Protein AF-A0A7S2BBS3-F1 (afdb_monomer_lite)

InterPro domains:
  IPR013525 ABC-2 type transporter, transmembrane domain [PF12698] (3-139)

Organism: NCBI:txid41880

Secondary structure (DSSP, 8-state):
-HHHHHHHHHHHHHHHHHHHHHHHTT-S-HHHHHHHHHHHHHHHHHHHHHHHHHHHHHHHH--STHHHHHHHHHHHHTTSHHHHHHHHHHHHHHHHTTGGGGTSTT-S-----TT-IIIIIHHHHHHHHHHHHHHHHHHHHHS--GGGS--

Foldseek 3Di:
DVVLLVLLVVLLCLLVVLVLVVQCVVDPDNVVSVVVSVVVVVVVLVVLLVVLVVLQVVLLVDPDPCVVVSVVVLVVSLLPSSNLSSNLVVLLVCLVVQNLLSNDPPSDSDRDDSCDCSRRVVSSVSSNVSSVVSVVVSCCVVCVDPVPDDD

Structure (mmCIF, N/CA/C/O backbone):
data_AF-A0A7S2BBS3-F1
#
_entry.id   AF-A0A7S2B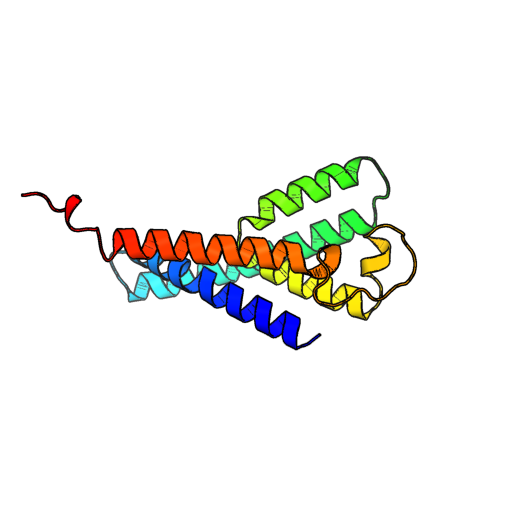BS3-F1
#
loop_
_atom_site.group_PDB
_atom_site.id
_atom_site.type_symbol
_atom_site.label_atom_id
_atom_site.label_alt_id
_atom_site.label_comp_id
_atom_site.label_asym_id
_atom_site.label_entity_id
_atom_site.label_seq_id
_atom_site.pdbx_PDB_ins_code
_atom_site.Cartn_x
_atom_site.Cartn_y
_atom_site.Cartn_z
_atom_site.occupancy
_atom_site.B_iso_or_equiv
_atom_site.auth_seq_id
_atom_site.auth_comp_id
_atom_site.auth_asym_id
_atom_site.auth_atom_id
_atom_site.pdbx_PDB_model_num
ATOM 1 N N . GLY A 1 1 ? 1.363 13.859 -13.853 1.00 71.81 1 GLY A N 1
ATOM 2 C CA . GLY A 1 1 ? 2.215 13.602 -12.674 1.00 71.81 1 GLY A CA 1
ATOM 3 C C . GLY A 1 1 ? 1.463 13.853 -11.381 1.00 71.81 1 GLY A C 1
ATOM 4 O O . GLY A 1 1 ? 1.101 12.895 -10.721 1.00 71.81 1 GLY A O 1
ATOM 5 N N . ALA A 1 2 ? 1.186 15.118 -11.045 1.00 80.81 2 ALA A N 1
ATOM 6 C CA . ALA A 1 2 ? 0.516 15.494 -9.791 1.00 80.81 2 ALA A CA 1
ATOM 7 C C . ALA A 1 2 ? -0.876 14.857 -9.600 1.00 80.81 2 ALA A C 1
ATOM 9 O O . ALA A 1 2 ? -1.178 14.385 -8.514 1.00 80.81 2 ALA A O 1
ATOM 10 N N . LEU A 1 3 ? -1.678 14.755 -10.668 1.00 87.00 3 LEU A N 1
ATOM 11 C CA . LEU A 1 3 ? -2.989 14.092 -10.617 1.00 87.00 3 LEU A CA 1
ATOM 12 C C . LEU A 1 3 ? -2.896 12.613 -10.207 1.00 87.00 3 LEU A C 1
ATOM 14 O O . LEU A 1 3 ? -3.708 12.151 -9.421 1.00 87.00 3 LEU A O 1
ATOM 18 N N . ALA A 1 4 ? -1.881 11.885 -10.687 1.00 86.06 4 ALA A N 1
ATOM 19 C CA . ALA A 1 4 ? -1.681 10.484 -10.313 1.00 86.06 4 ALA A CA 1
ATOM 20 C C . ALA A 1 4 ? -1.333 10.349 -8.823 1.00 86.06 4 ALA A C 1
ATOM 22 O O . ALA A 1 4 ? -1.883 9.490 -8.145 1.00 86.06 4 ALA A O 1
ATOM 23 N N . VAL A 1 5 ? -0.487 11.246 -8.299 1.00 88.19 5 VAL A N 1
ATOM 24 C CA . VAL A 1 5 ? -0.177 11.311 -6.859 1.00 88.19 5 VAL A CA 1
ATOM 25 C C . VAL A 1 5 ? -1.439 11.579 -6.049 1.00 88.19 5 VAL A C 1
ATOM 27 O O . VAL A 1 5 ? -1.713 10.853 -5.101 1.00 88.19 5 VAL A O 1
ATOM 30 N N . ALA A 1 6 ? -2.220 12.590 -6.435 1.00 91.12 6 ALA A N 1
ATOM 31 C CA . ALA A 1 6 ? -3.456 12.933 -5.741 1.00 91.12 6 ALA A CA 1
ATOM 32 C C . ALA A 1 6 ? -4.429 11.745 -5.713 1.00 91.12 6 ALA A C 1
ATOM 34 O O . ALA A 1 6 ? -4.949 11.414 -4.654 1.00 91.12 6 ALA A O 1
ATOM 35 N N . LEU A 1 7 ? -4.610 11.055 -6.844 1.00 91.00 7 LEU A N 1
ATOM 36 C CA . LEU A 1 7 ? -5.456 9.864 -6.926 1.00 91.00 7 LEU A CA 1
ATOM 37 C C . LEU A 1 7 ? -4.971 8.740 -6.002 1.00 91.00 7 LEU A C 1
ATOM 39 O O . LEU A 1 7 ? -5.776 8.201 -5.251 1.00 91.00 7 LEU A O 1
ATOM 43 N N . ILE A 1 8 ? -3.672 8.419 -5.998 1.00 92.12 8 ILE A N 1
ATOM 44 C CA . ILE A 1 8 ? -3.106 7.381 -5.112 1.00 92.12 8 ILE A CA 1
ATOM 45 C C . ILE A 1 8 ? -3.353 7.727 -3.642 1.00 92.12 8 ILE A C 1
ATOM 47 O O . ILE A 1 8 ? -3.763 6.863 -2.872 1.00 92.12 8 ILE A O 1
ATOM 51 N N . LEU A 1 9 ? -3.132 8.986 -3.254 1.00 91.81 9 LEU A N 1
ATOM 52 C CA . LEU A 1 9 ? -3.338 9.437 -1.877 1.00 91.81 9 LEU A CA 1
ATOM 53 C C . LEU A 1 9 ? -4.816 9.393 -1.472 1.00 91.81 9 LEU A C 1
ATOM 55 O O . LEU A 1 9 ? -5.122 9.007 -0.346 1.00 91.81 9 LEU A O 1
ATOM 59 N N . ILE A 1 10 ? -5.729 9.739 -2.383 1.00 92.88 10 ILE A N 1
ATOM 60 C CA . ILE A 1 10 ? -7.174 9.639 -2.147 1.00 92.88 10 ILE A CA 1
ATOM 61 C C . ILE A 1 10 ? -7.581 8.174 -1.966 1.00 92.88 10 ILE A C 1
ATOM 63 O O . ILE A 1 10 ? -8.225 7.846 -0.972 1.00 92.88 10 ILE A O 1
ATOM 67 N N . LEU A 1 11 ? -7.172 7.284 -2.876 1.00 91.88 11 LEU A N 1
ATOM 68 C CA . LEU A 1 11 ? -7.472 5.852 -2.774 1.00 91.88 11 LEU A CA 1
ATOM 69 C C . LEU A 1 11 ? -6.901 5.250 -1.484 1.00 91.88 11 LEU A C 1
ATOM 71 O O . LEU A 1 11 ? -7.571 4.475 -0.805 1.00 91.88 11 LEU A O 1
ATOM 75 N N . PHE A 1 12 ? -5.691 5.651 -1.103 1.00 93.00 12 PHE A N 1
ATOM 76 C CA . PHE A 1 12 ? -5.091 5.236 0.156 1.00 93.00 12 PHE A CA 1
ATOM 77 C C . PHE A 1 12 ? -5.854 5.728 1.377 1.00 93.00 12 PHE A C 1
ATOM 79 O O . PHE A 1 12 ? -6.055 4.955 2.311 1.00 93.00 12 PHE A O 1
ATOM 86 N N . ALA A 1 13 ? -6.292 6.987 1.398 1.00 92.75 13 ALA A N 1
ATOM 87 C CA . ALA A 1 13 ? -7.121 7.493 2.486 1.00 92.75 13 ALA A CA 1
ATOM 88 C C . ALA A 1 13 ? -8.419 6.676 2.588 1.00 92.75 13 ALA A C 1
ATOM 90 O O . ALA A 1 13 ? -8.785 6.230 3.672 1.00 92.75 13 ALA A O 1
ATOM 91 N N . MET A 1 14 ? -9.058 6.382 1.452 1.00 92.31 14 MET A N 1
ATOM 92 C CA . MET A 1 14 ? -10.267 5.556 1.409 1.00 92.31 14 MET A CA 1
ATOM 93 C C . MET A 1 14 ? -10.046 4.117 1.896 1.00 92.31 14 MET A C 1
ATOM 95 O O . MET A 1 14 ? -10.952 3.556 2.499 1.00 92.31 14 MET A O 1
ATOM 99 N N . ALA A 1 15 ? -8.868 3.523 1.685 1.00 92.38 15 ALA A N 1
ATOM 100 C CA . ALA A 1 15 ? -8.544 2.189 2.199 1.00 92.38 15 ALA A CA 1
ATOM 101 C C . ALA A 1 15 ? -8.089 2.190 3.669 1.00 92.38 15 ALA A C 1
ATOM 103 O O . ALA A 1 15 ? -8.463 1.314 4.449 1.00 92.38 15 ALA A O 1
ATOM 104 N N . SER A 1 16 ? -7.288 3.174 4.073 1.00 90.06 16 SER A N 1
ATOM 105 C CA . SER A 1 16 ? -6.669 3.229 5.404 1.00 90.06 16 SER A CA 1
ATOM 106 C C . SER A 1 16 ? -7.629 3.675 6.506 1.00 90.06 16 SER A C 1
ATOM 108 O O . SER A 1 16 ? -7.502 3.207 7.639 1.00 90.06 16 SER A O 1
ATOM 110 N N . LEU A 1 17 ? -8.607 4.533 6.203 1.00 91.38 17 LEU A N 1
ATOM 111 C CA . LEU A 1 17 ? -9.622 4.974 7.164 1.00 91.38 17 LEU A CA 1
ATOM 112 C C . LEU A 1 17 ? -10.466 3.809 7.720 1.00 91.38 17 LEU A C 1
ATOM 114 O O . LEU A 1 17 ? -10.471 3.635 8.943 1.00 91.38 17 LEU A O 1
ATOM 118 N N . PRO A 1 18 ? -11.128 2.972 6.891 1.00 89.94 18 PRO A N 1
ATOM 119 C CA . PRO A 1 18 ? -11.905 1.848 7.404 1.00 89.94 18 PRO A CA 1
ATOM 120 C C . PRO A 1 18 ? -11.025 0.817 8.119 1.00 89.94 18 PRO A C 1
ATOM 122 O O . PRO A 1 18 ? -11.407 0.319 9.174 1.00 89.94 18 PRO A O 1
ATOM 125 N N . LEU A 1 19 ? -9.811 0.560 7.622 1.00 89.19 19 LEU A N 1
ATOM 126 C CA . LEU A 1 19 ? -8.833 -0.316 8.276 1.00 89.19 19 LEU A CA 1
ATOM 127 C C . LEU A 1 19 ? -8.458 0.185 9.687 1.00 89.19 19 LEU A C 1
ATOM 129 O O . LEU A 1 19 ? -8.418 -0.589 10.644 1.00 89.19 19 LEU A O 1
ATOM 133 N N . THR A 1 20 ? -8.208 1.488 9.833 1.00 90.62 20 THR A N 1
ATOM 134 C CA . THR A 1 20 ? -7.881 2.115 11.124 1.00 90.62 20 THR A CA 1
ATOM 135 C C . THR A 1 20 ? -9.032 1.980 12.106 1.00 90.62 20 THR A C 1
ATOM 137 O O . THR A 1 20 ? -8.801 1.590 13.250 1.00 90.62 20 THR A O 1
ATOM 140 N N . TYR A 1 21 ? -10.260 2.238 11.659 1.00 88.50 21 TYR A N 1
ATOM 141 C CA . TYR A 1 21 ? -11.445 2.109 12.500 1.00 88.50 21 TYR A CA 1
ATOM 142 C C . TYR A 1 21 ? -11.668 0.660 12.964 1.00 88.50 21 TYR A C 1
ATOM 144 O O . TYR A 1 21 ? -11.883 0.407 14.150 1.00 88.50 21 TYR A O 1
ATOM 152 N N . LEU A 1 22 ? -11.522 -0.312 12.056 1.00 86.81 22 LEU A N 1
ATOM 153 C CA . LEU A 1 22 ? -11.613 -1.738 12.387 1.00 86.81 22 LEU A CA 1
ATOM 154 C C . LEU A 1 22 ? -10.585 -2.149 13.452 1.00 86.81 22 LEU A C 1
ATOM 156 O O . LEU A 1 22 ? -10.920 -2.874 14.388 1.00 86.81 22 LEU A O 1
ATOM 160 N N . LEU A 1 23 ? -9.348 -1.656 13.350 1.00 85.88 23 LEU A N 1
ATOM 161 C CA . LEU A 1 23 ? -8.292 -1.963 14.318 1.00 85.88 23 LEU A CA 1
ATOM 162 C C . LEU A 1 23 ? -8.462 -1.232 15.659 1.00 85.88 23 LEU A C 1
ATOM 164 O O . LEU A 1 23 ? -8.088 -1.781 16.697 1.00 85.88 23 LEU A O 1
ATOM 168 N N . GLN A 1 24 ? -9.051 -0.032 15.674 1.00 87.06 24 GLN A N 1
ATOM 169 C CA . GLN A 1 24 ? -9.371 0.694 16.913 1.00 87.06 24 GLN A CA 1
ATOM 170 C C . GLN A 1 24 ? -10.343 -0.089 17.799 1.00 87.06 24 GLN A C 1
ATOM 172 O O . GLN A 1 24 ? -10.153 -0.124 19.016 1.00 87.06 24 GLN A O 1
ATOM 177 N N . ARG A 1 25 ? -11.308 -0.793 17.197 1.00 81.81 25 ARG A N 1
ATOM 178 C CA . ARG A 1 25 ? -12.332 -1.580 17.903 1.00 81.81 25 ARG A CA 1
ATOM 179 C C . ARG A 1 25 ? -11.779 -2.741 18.740 1.00 81.81 25 ARG A C 1
ATOM 181 O O . ARG A 1 25 ? -12.438 -3.185 19.674 1.00 81.81 25 ARG A O 1
ATOM 188 N N . ILE A 1 26 ? -10.569 -3.224 18.449 1.00 81.19 26 ILE A N 1
ATOM 189 C CA . ILE A 1 26 ? -9.916 -4.301 19.221 1.00 81.19 26 ILE A CA 1
ATOM 190 C C . ILE A 1 26 ? -9.552 -3.826 20.642 1.00 81.19 26 ILE A C 1
ATOM 192 O O . ILE A 1 26 ? -9.360 -4.630 21.556 1.00 81.19 26 ILE A O 1
ATOM 196 N N . PHE A 1 27 ? -9.457 -2.515 20.858 1.00 82.19 27 PHE A N 1
ATOM 197 C CA . PHE A 1 27 ? -9.024 -1.938 22.120 1.00 82.19 27 PHE A CA 1
ATOM 198 C C . PHE A 1 27 ? -10.197 -1.381 22.930 1.00 82.19 27 PHE A C 1
ATOM 200 O O . PHE A 1 27 ? -11.021 -0.628 22.432 1.00 82.19 27 PHE A O 1
ATOM 207 N N . THR A 1 28 ? -10.205 -1.665 24.233 1.00 78.88 28 THR A N 1
ATOM 208 C CA . THR A 1 28 ? -11.244 -1.197 25.170 1.00 78.88 28 THR A CA 1
ATOM 209 C C . THR A 1 28 ? -11.146 0.284 25.538 1.00 78.88 28 THR A C 1
ATOM 211 O O . THR A 1 28 ? -12.118 0.868 25.997 1.00 78.88 28 THR A O 1
ATOM 214 N N . ASN A 1 29 ? -9.964 0.892 25.396 1.00 85.25 29 ASN A N 1
ATOM 215 C CA . ASN A 1 29 ? -9.717 2.298 25.721 1.00 85.25 29 ASN A CA 1
ATOM 216 C C . ASN A 1 29 ? -9.313 3.061 24.460 1.00 85.25 29 ASN A C 1
ATOM 218 O O . ASN A 1 29 ? -8.196 2.872 23.972 1.00 85.25 29 ASN A O 1
ATOM 222 N N . GLU A 1 30 ? -10.170 3.969 24.001 1.00 81.75 30 GLU A N 1
ATOM 223 C CA . GLU A 1 30 ? -10.024 4.682 22.725 1.00 81.75 30 GLU A CA 1
ATOM 224 C C . GLU A 1 30 ? -8.731 5.504 22.631 1.00 81.75 30 GLU A C 1
ATOM 226 O O . GLU A 1 30 ? -7.976 5.370 21.671 1.00 81.75 30 GLU A O 1
ATOM 231 N N . ILE A 1 31 ? -8.394 6.287 23.663 1.00 84.06 31 ILE A N 1
ATOM 232 C CA . ILE A 1 31 ? -7.192 7.143 23.644 1.00 84.06 31 ILE A CA 1
ATOM 233 C C . ILE A 1 31 ? -5.915 6.292 23.566 1.00 84.06 31 ILE A C 1
ATOM 235 O O . ILE A 1 31 ? -5.012 6.563 22.774 1.00 84.06 31 ILE A O 1
ATOM 239 N N . LYS A 1 32 ? -5.851 5.200 24.341 1.00 85.75 32 LYS A N 1
ATOM 240 C CA . LYS A 1 32 ? -4.715 4.262 24.311 1.00 85.75 32 LYS A CA 1
ATOM 241 C C . LYS A 1 32 ? -4.666 3.466 23.005 1.00 85.75 32 LYS A C 1
ATOM 243 O O . LYS A 1 32 ? -3.587 3.031 22.606 1.00 85.75 32 LYS A O 1
ATOM 248 N N . ALA A 1 33 ? -5.811 3.212 22.374 1.00 85.94 33 ALA A N 1
ATOM 249 C CA . ALA A 1 33 ? -5.903 2.569 21.068 1.00 85.94 33 ALA A CA 1
ATOM 250 C C . ALA A 1 33 ? -5.304 3.468 19.990 1.00 85.94 33 ALA A C 1
ATOM 252 O O . ALA A 1 33 ? -4.409 3.037 19.268 1.00 85.94 33 ALA A O 1
ATOM 253 N N . LEU A 1 34 ? -5.734 4.731 19.950 1.00 87.44 34 LEU A N 1
ATOM 254 C CA . LEU A 1 34 ? -5.295 5.714 18.970 1.00 87.44 34 LEU A CA 1
ATOM 255 C C . LEU A 1 34 ? -3.780 5.923 19.021 1.00 87.44 34 LEU A C 1
ATOM 257 O O . LEU A 1 34 ? -3.114 5.765 18.004 1.00 87.44 34 LEU A O 1
ATOM 261 N N . THR A 1 35 ? -3.208 6.199 20.199 1.00 88.94 35 THR A N 1
ATOM 262 C CA . THR A 1 35 ? -1.755 6.414 20.322 1.00 88.94 35 THR A CA 1
ATOM 263 C C . THR A 1 35 ? -0.951 5.187 19.886 1.00 88.94 35 THR A C 1
ATOM 265 O O . THR A 1 35 ? 0.049 5.325 19.182 1.00 88.94 35 THR A O 1
ATOM 268 N N . ARG A 1 36 ? -1.387 3.977 20.265 1.00 88.50 36 ARG A N 1
ATOM 269 C CA . ARG A 1 36 ? -0.696 2.736 19.883 1.00 88.50 36 ARG A CA 1
ATOM 270 C C . ARG A 1 36 ? -0.819 2.444 18.394 1.00 88.50 36 ARG A C 1
ATOM 272 O O . ARG A 1 36 ? 0.178 2.096 17.773 1.00 88.50 36 ARG A O 1
ATOM 279 N N . LEU A 1 37 ? -2.007 2.602 17.819 1.00 90.12 37 LEU A N 1
ATOM 280 C CA . LEU A 1 37 ? -2.240 2.345 16.400 1.00 90.12 37 LEU A CA 1
ATOM 281 C C . LEU A 1 37 ? -1.487 3.329 15.521 1.00 90.12 37 LEU A C 1
ATOM 283 O O . LEU A 1 37 ? -0.839 2.899 14.576 1.00 90.12 37 LEU A O 1
ATOM 287 N N . THR A 1 38 ? -1.483 4.616 15.864 1.00 89.38 38 THR A N 1
ATOM 288 C CA . THR A 1 38 ? -0.692 5.611 15.134 1.00 89.38 38 THR A CA 1
ATOM 289 C C . THR A 1 38 ? 0.798 5.270 15.168 1.00 89.38 38 THR A C 1
ATOM 291 O O . THR A 1 38 ? 1.457 5.353 14.136 1.00 89.38 38 THR A O 1
ATOM 294 N N . LEU A 1 39 ? 1.332 4.822 16.312 1.00 92.19 39 LEU A N 1
ATOM 295 C CA . LEU A 1 39 ? 2.732 4.395 16.410 1.00 92.19 39 LEU A CA 1
ATOM 296 C C . LEU A 1 39 ? 3.020 3.163 15.540 1.00 92.19 39 LEU A C 1
ATOM 298 O O . LEU A 1 39 ? 4.008 3.142 14.808 1.00 92.19 39 LEU A O 1
ATOM 302 N N . VAL A 1 40 ? 2.155 2.148 15.602 1.00 90.69 40 VAL A N 1
ATOM 303 C CA . VAL A 1 40 ? 2.299 0.923 14.803 1.00 90.69 40 VAL A CA 1
ATOM 304 C C . VAL A 1 40 ? 2.213 1.238 13.313 1.00 90.69 40 VAL A C 1
ATOM 306 O O . VAL A 1 40 ? 3.084 0.808 12.564 1.00 90.69 40 VAL A O 1
ATOM 309 N N . TYR A 1 41 ? 1.225 2.023 12.880 1.00 90.44 41 TYR A N 1
ATOM 310 C CA . TYR A 1 41 ? 1.076 2.418 11.480 1.00 90.44 41 TYR A CA 1
ATOM 311 C C . TYR A 1 41 ? 2.240 3.257 10.982 1.00 90.44 41 TYR A C 1
ATOM 313 O O . TYR A 1 41 ? 2.705 3.039 9.866 1.00 90.44 41 TYR A O 1
ATOM 321 N N . PHE A 1 42 ? 2.748 4.170 11.809 1.00 90.38 42 PHE A N 1
ATOM 322 C CA . PHE A 1 42 ? 3.937 4.938 11.479 1.00 90.38 42 PHE A CA 1
ATOM 323 C C . PHE A 1 42 ? 5.117 3.999 11.212 1.00 90.38 42 PHE A C 1
ATOM 325 O O . PHE A 1 42 ? 5.643 3.989 10.103 1.00 90.38 42 PHE A O 1
ATOM 332 N N . LEU A 1 43 ? 5.477 3.134 12.167 1.00 93.75 43 LEU A N 1
ATOM 333 C CA . LEU A 1 43 ? 6.588 2.186 12.003 1.00 93.75 43 LEU A CA 1
ATOM 334 C C . LEU A 1 43 ? 6.386 1.255 10.804 1.00 93.75 43 LEU A C 1
ATOM 336 O O . LEU A 1 43 ? 7.304 1.041 10.012 1.00 93.75 43 LEU A O 1
ATOM 340 N N . PHE A 1 44 ? 5.173 0.738 10.643 1.00 90.94 44 PHE A N 1
ATOM 341 C CA . PHE A 1 44 ? 4.814 -0.132 9.536 1.00 90.94 44 PHE A CA 1
ATOM 342 C C . PHE A 1 44 ? 4.949 0.577 8.182 1.00 90.94 44 PHE A C 1
ATOM 344 O O . PHE A 1 44 ? 5.462 -0.012 7.231 1.00 90.94 44 PHE A O 1
ATOM 351 N N . SER A 1 45 ? 4.586 1.859 8.100 1.00 89.69 45 SER A N 1
ATOM 352 C CA . SER A 1 45 ? 4.789 2.684 6.907 1.00 89.69 45 SER A CA 1
ATOM 353 C C . SER A 1 45 ? 6.272 2.855 6.567 1.00 89.69 45 SER A C 1
ATOM 355 O O . SER A 1 45 ? 6.624 2.807 5.391 1.00 89.69 45 SER A O 1
ATOM 357 N N . PHE A 1 46 ? 7.159 3.021 7.555 1.00 91.81 46 PHE A N 1
ATOM 358 C CA . PHE A 1 46 ? 8.605 3.089 7.294 1.00 91.81 46 PHE A CA 1
ATOM 359 C C . PHE A 1 46 ? 9.155 1.758 6.790 1.00 91.81 46 PHE A C 1
ATOM 361 O O . PHE A 1 46 ? 9.872 1.728 5.791 1.00 91.81 46 PHE A O 1
ATOM 368 N N . ILE A 1 47 ? 8.804 0.655 7.454 1.00 92.12 47 ILE A N 1
ATOM 369 C CA . ILE A 1 47 ? 9.284 -0.681 7.083 1.00 92.12 47 ILE A CA 1
ATOM 370 C C . ILE A 1 47 ? 8.832 -1.034 5.663 1.00 92.12 47 ILE A C 1
ATOM 372 O O . ILE A 1 47 ? 9.639 -1.481 4.850 1.00 92.12 47 ILE A O 1
ATOM 376 N N . THR A 1 48 ? 7.560 -0.793 5.342 1.00 89.44 48 THR A N 1
ATOM 377 C CA . THR A 1 48 ? 7.010 -1.064 4.005 1.00 89.44 48 THR A CA 1
ATOM 378 C C . THR A 1 48 ? 7.613 -0.163 2.931 1.00 89.44 48 THR A C 1
ATOM 380 O O . THR A 1 48 ? 7.917 -0.655 1.845 1.00 89.44 48 THR A O 1
ATOM 383 N N . ALA A 1 49 ? 7.873 1.115 3.227 1.00 90.31 49 ALA A N 1
ATOM 384 C CA . ALA A 1 49 ? 8.561 2.009 2.297 1.00 90.31 49 ALA A CA 1
ATOM 385 C C . ALA A 1 49 ? 9.994 1.545 1.999 1.00 90.31 49 ALA A C 1
ATOM 387 O O . ALA A 1 49 ? 10.392 1.482 0.836 1.00 90.31 49 ALA A O 1
ATOM 388 N N . ILE A 1 50 ? 10.754 1.157 3.028 1.00 91.38 50 ILE A N 1
ATOM 389 C CA . ILE A 1 50 ? 12.110 0.616 2.857 1.00 91.38 50 ILE A CA 1
ATOM 390 C C . ILE A 1 50 ? 12.065 -0.686 2.046 1.00 91.38 50 ILE A C 1
ATOM 392 O O . ILE A 1 50 ? 12.847 -0.850 1.110 1.00 91.38 50 ILE A O 1
ATOM 396 N N . ALA A 1 51 ? 11.125 -1.585 2.347 1.00 89.25 51 ALA A N 1
ATOM 397 C CA . ALA A 1 51 ? 10.951 -2.830 1.605 1.00 89.25 51 ALA A CA 1
ATOM 398 C C . ALA A 1 51 ? 10.655 -2.584 0.115 1.00 89.25 51 ALA A C 1
ATOM 400 O O . ALA A 1 51 ? 11.256 -3.238 -0.738 1.00 89.25 51 ALA A O 1
ATOM 401 N N . ALA A 1 52 ? 9.788 -1.619 -0.214 1.00 87.44 52 ALA A N 1
ATOM 402 C CA . ALA A 1 52 ? 9.475 -1.258 -1.599 1.00 87.44 52 ALA A CA 1
ATOM 403 C C . ALA A 1 52 ? 10.722 -0.790 -2.366 1.00 87.44 52 ALA A C 1
ATOM 405 O O . ALA A 1 52 ? 10.973 -1.255 -3.480 1.00 87.44 52 ALA A O 1
ATOM 406 N N . ILE A 1 53 ? 11.539 0.066 -1.744 1.00 86.75 53 ILE A N 1
ATOM 407 C CA . ILE A 1 53 ? 12.787 0.564 -2.337 1.00 86.75 53 ILE A CA 1
ATOM 408 C C . ILE A 1 53 ? 13.775 -0.586 -2.559 1.00 86.75 53 ILE A C 1
ATOM 410 O O . ILE A 1 53 ? 14.336 -0.709 -3.646 1.00 86.75 53 ILE A O 1
ATOM 414 N N . ILE A 1 54 ? 13.968 -1.454 -1.561 1.00 87.50 54 ILE A N 1
ATOM 415 C CA . ILE A 1 54 ? 14.898 -2.590 -1.653 1.00 87.50 54 ILE A CA 1
ATOM 416 C C . ILE A 1 54 ? 14.499 -3.532 -2.792 1.00 87.50 54 ILE A C 1
ATOM 418 O O . ILE A 1 54 ? 15.344 -3.868 -3.622 1.00 87.50 54 ILE A O 1
ATOM 422 N N . VAL A 1 55 ? 13.224 -3.930 -2.865 1.00 84.94 55 VAL A N 1
ATOM 423 C CA . VAL A 1 55 ? 12.721 -4.825 -3.924 1.00 84.94 55 VAL A CA 1
ATOM 424 C C . VAL A 1 55 ? 12.975 -4.224 -5.305 1.00 84.94 55 VAL A C 1
ATOM 426 O O . VAL A 1 55 ? 13.403 -4.926 -6.217 1.00 84.94 55 VAL A O 1
ATOM 429 N N . GLN A 1 56 ? 12.780 -2.917 -5.457 1.00 80.38 56 GLN A N 1
ATOM 430 C CA . GLN A 1 56 ? 12.963 -2.235 -6.732 1.00 80.38 56 GLN A CA 1
ATOM 431 C C . GLN A 1 56 ? 14.424 -2.071 -7.140 1.00 80.38 56 GLN A C 1
ATOM 433 O O . GLN A 1 56 ? 14.754 -2.260 -8.310 1.00 80.38 56 GLN A O 1
ATOM 438 N N . VAL A 1 57 ? 15.306 -1.748 -6.194 1.00 82.38 57 VAL A N 1
ATOM 439 C CA . VAL A 1 57 ? 16.751 -1.687 -6.447 1.00 82.38 57 VAL A CA 1
ATOM 440 C C . VAL A 1 57 ? 17.271 -3.066 -6.843 1.00 82.38 57 VAL A C 1
ATOM 442 O O . VAL A 1 57 ? 17.997 -3.183 -7.825 1.00 82.38 57 VAL A O 1
ATOM 445 N N . LEU A 1 58 ? 16.854 -4.120 -6.140 1.00 81.75 58 LEU A N 1
ATOM 446 C CA . LEU A 1 58 ? 17.224 -5.494 -6.479 1.00 81.75 58 LEU A CA 1
ATOM 447 C C . LEU A 1 58 ? 16.711 -5.899 -7.868 1.00 81.75 58 LEU A C 1
ATOM 449 O O . LEU A 1 58 ? 17.470 -6.448 -8.664 1.00 81.75 58 LEU A O 1
ATOM 453 N N . ALA A 1 59 ? 15.463 -5.556 -8.197 1.00 76.94 59 ALA A N 1
ATOM 454 C CA . ALA A 1 59 ? 14.891 -5.807 -9.518 1.00 76.94 59 ALA A CA 1
ATOM 455 C C . ALA A 1 59 ? 15.611 -5.045 -10.647 1.00 76.94 59 ALA A C 1
ATOM 457 O O . ALA A 1 59 ? 15.628 -5.518 -11.780 1.00 76.94 59 ALA A O 1
ATOM 458 N N . ALA A 1 60 ? 16.205 -3.884 -10.352 1.00 73.88 60 ALA A N 1
ATOM 459 C CA . ALA A 1 60 ? 16.991 -3.106 -11.309 1.00 73.88 60 ALA A CA 1
ATOM 460 C C . ALA A 1 60 ? 18.404 -3.671 -11.539 1.00 73.88 60 ALA A C 1
ATOM 462 O O . ALA A 1 60 ? 18.981 -3.452 -12.601 1.00 73.88 60 ALA A O 1
ATOM 463 N N . GLN A 1 61 ? 18.984 -4.352 -10.546 1.00 75.19 61 GLN A N 1
ATOM 464 C CA . GLN A 1 61 ? 20.344 -4.901 -10.623 1.00 75.19 61 GLN A CA 1
ATOM 465 C C . GLN A 1 61 ? 20.389 -6.312 -11.231 1.00 75.19 61 GLN A C 1
ATOM 467 O O . GLN A 1 61 ? 21.413 -6.692 -11.797 1.00 75.19 61 GLN A O 1
ATOM 472 N N . ASP A 1 62 ? 19.307 -7.091 -11.135 1.00 66.62 62 ASP A N 1
ATOM 473 C CA . ASP A 1 62 ? 19.282 -8.489 -11.578 1.00 66.62 62 ASP A CA 1
ATOM 474 C C . ASP A 1 62 ? 18.483 -8.681 -12.886 1.00 66.62 62 ASP A C 1
ATOM 476 O O . ASP A 1 62 ? 17.252 -8.602 -12.915 1.00 66.62 62 ASP A O 1
ATOM 480 N N . LEU A 1 63 ? 19.190 -8.966 -13.990 1.00 57.25 63 LEU A N 1
ATOM 481 C CA . LEU A 1 63 ? 18.605 -9.254 -15.311 1.00 57.25 63 LEU A CA 1
ATOM 482 C C . LEU A 1 63 ? 18.177 -10.731 -15.495 1.00 57.25 63 LEU A C 1
ATOM 484 O O . LEU A 1 63 ? 17.780 -11.118 -16.596 1.00 57.25 63 LEU A O 1
ATOM 488 N N . GLY A 1 64 ? 18.268 -11.573 -14.458 1.00 66.88 64 GLY A N 1
ATOM 489 C CA . GLY A 1 64 ? 18.110 -13.028 -14.562 1.00 66.88 64 GLY A CA 1
ATOM 490 C C . GLY A 1 64 ? 16.843 -13.639 -13.939 1.00 66.88 64 GLY A C 1
ATOM 491 O O . GLY A 1 64 ? 15.791 -13.012 -13.795 1.00 66.88 64 GLY A O 1
ATOM 492 N N . LYS A 1 65 ? 16.959 -14.926 -13.561 1.00 64.69 65 LYS A N 1
ATOM 493 C CA . LYS A 1 65 ? 15.890 -15.785 -12.997 1.00 64.69 65 LYS A CA 1
ATOM 494 C C . LYS A 1 65 ? 15.239 -15.214 -11.727 1.00 64.69 65 LYS A C 1
ATOM 496 O O . LYS A 1 65 ? 14.079 -15.518 -11.453 1.00 64.69 65 LYS A O 1
ATOM 501 N N . THR A 1 66 ? 15.953 -14.384 -10.969 1.00 70.25 66 THR A N 1
ATOM 502 C CA . THR A 1 66 ? 15.485 -13.809 -9.698 1.00 70.25 66 THR A CA 1
ATOM 503 C C . THR A 1 66 ? 14.438 -12.715 -9.895 1.00 70.25 66 THR A C 1
ATOM 505 O O . THR A 1 66 ? 13.633 -12.468 -9.000 1.00 70.25 66 THR A O 1
ATOM 508 N N . ARG A 1 67 ? 14.353 -12.106 -11.084 1.00 72.50 67 ARG A N 1
ATOM 509 C CA . ARG A 1 67 ? 13.345 -11.078 -11.373 1.00 72.50 67 ARG A CA 1
ATOM 510 C C . ARG A 1 67 ? 11.914 -11.575 -11.224 1.00 72.50 67 ARG A C 1
ATOM 512 O O . ARG A 1 67 ? 11.053 -10.838 -10.751 1.00 72.50 67 ARG A O 1
ATOM 519 N N . ASN A 1 68 ? 11.674 -12.840 -11.562 1.00 77.81 68 ASN A N 1
ATOM 520 C CA . ASN A 1 68 ? 10.362 -13.442 -11.364 1.00 77.81 68 ASN A CA 1
ATOM 521 C C . ASN A 1 68 ? 10.030 -13.585 -9.868 1.00 77.81 68 ASN A C 1
ATOM 523 O O . ASN A 1 68 ? 8.899 -13.342 -9.461 1.00 77.81 68 ASN A O 1
ATOM 527 N N . ALA A 1 69 ? 11.027 -13.897 -9.030 1.00 81.62 69 ALA A N 1
ATOM 528 C CA . ALA A 1 69 ? 10.852 -13.939 -7.580 1.00 81.62 69 ALA A CA 1
ATOM 529 C C . ALA A 1 69 ? 10.539 -12.546 -7.008 1.00 81.62 69 ALA A C 1
ATOM 531 O O . ALA A 1 69 ? 9.614 -12.419 -6.209 1.00 81.62 69 ALA A O 1
ATOM 532 N N . TYR A 1 70 ? 11.229 -11.494 -7.464 1.00 80.69 70 TYR A N 1
ATOM 533 C CA . TYR A 1 70 ? 10.929 -10.117 -7.049 1.00 80.69 70 TYR A CA 1
ATOM 534 C C . TYR A 1 70 ? 9.516 -9.684 -7.436 1.00 80.69 70 TYR A C 1
ATOM 536 O O . TYR A 1 70 ? 8.824 -9.086 -6.618 1.00 80.69 70 TYR A O 1
ATOM 544 N N . HIS A 1 71 ? 9.057 -10.045 -8.636 1.00 80.00 71 HIS A N 1
ATOM 545 C CA . HIS A 1 71 ? 7.694 -9.748 -9.064 1.00 80.00 71 HIS A CA 1
ATOM 546 C C . HIS A 1 71 ? 6.656 -10.454 -8.176 1.00 80.00 71 HIS A C 1
ATOM 548 O O . HIS A 1 71 ? 5.690 -9.829 -7.752 1.00 80.00 71 HIS A O 1
ATOM 554 N N . ILE A 1 72 ? 6.870 -11.725 -7.818 1.00 83.62 72 ILE A N 1
ATOM 555 C CA . ILE A 1 72 ? 5.976 -12.446 -6.893 1.00 83.62 72 ILE A CA 1
ATOM 556 C C . ILE A 1 72 ? 5.944 -11.762 -5.522 1.00 83.62 72 ILE A C 1
ATOM 558 O O . ILE A 1 72 ? 4.869 -11.542 -4.969 1.00 83.62 72 ILE A O 1
ATOM 562 N N . ILE A 1 73 ? 7.111 -11.397 -4.989 1.00 84.38 73 ILE A N 1
ATOM 563 C CA . ILE A 1 73 ? 7.229 -10.712 -3.698 1.00 84.38 73 ILE A CA 1
ATOM 564 C C . ILE A 1 73 ? 6.479 -9.375 -3.726 1.00 84.38 73 ILE A C 1
ATOM 566 O O . ILE A 1 73 ? 5.714 -9.083 -2.808 1.00 84.38 73 ILE A O 1
ATOM 570 N N . GLU A 1 74 ? 6.645 -8.590 -4.791 1.00 84.00 74 GLU A N 1
ATOM 571 C CA . GLU A 1 74 ? 5.931 -7.325 -4.973 1.00 84.00 74 GLU A CA 1
ATOM 572 C C . GLU A 1 74 ? 4.411 -7.529 -4.980 1.00 84.00 74 GLU A C 1
ATOM 574 O O . GLU A 1 74 ? 3.694 -6.804 -4.293 1.00 84.00 74 GLU A O 1
ATOM 579 N N . TRP A 1 75 ? 3.917 -8.544 -5.694 1.00 85.38 75 TRP A N 1
ATOM 580 C CA . TRP A 1 75 ? 2.490 -8.873 -5.725 1.00 85.38 75 TRP A CA 1
ATOM 581 C C . TRP A 1 75 ? 1.938 -9.274 -4.355 1.00 85.38 75 TRP A C 1
ATOM 583 O O . TRP A 1 75 ? 0.823 -8.882 -4.018 1.00 85.38 75 TRP A O 1
ATOM 593 N N . VAL A 1 76 ? 2.709 -10.006 -3.547 1.00 86.12 76 VAL A N 1
ATOM 594 C CA . VAL A 1 76 ? 2.305 -10.380 -2.181 1.00 86.12 76 VAL A CA 1
ATOM 595 C C . VAL A 1 76 ? 2.241 -9.154 -1.272 1.00 86.12 76 VAL A C 1
ATOM 597 O O . VAL A 1 76 ? 1.272 -8.980 -0.533 1.00 86.12 76 VAL A O 1
ATOM 600 N N . PHE A 1 77 ? 3.238 -8.270 -1.338 1.00 84.88 77 PHE A N 1
ATOM 601 C CA . PHE A 1 77 ? 3.245 -7.046 -0.534 1.00 84.88 77 PHE A CA 1
ATOM 602 C C . PHE A 1 77 ? 2.178 -6.030 -0.967 1.00 84.88 77 PHE A C 1
ATOM 604 O O . PHE A 1 77 ? 1.785 -5.186 -0.162 1.00 84.88 77 PHE A O 1
ATOM 611 N N . ARG A 1 78 ? 1.645 -6.143 -2.189 1.00 85.75 78 ARG A N 1
ATOM 612 C CA . ARG A 1 78 ? 0.573 -5.287 -2.722 1.00 85.75 78 ARG A CA 1
ATOM 613 C C . ARG A 1 78 ? -0.804 -5.493 -2.060 1.00 85.75 78 ARG A C 1
ATOM 615 O O . ARG A 1 78 ? -1.729 -4.775 -2.394 1.00 85.75 78 ARG A O 1
ATOM 622 N N . ILE A 1 79 ? -0.940 -6.438 -1.124 1.00 84.56 79 ILE A N 1
ATOM 623 C CA . ILE A 1 79 ? -2.133 -6.608 -0.255 1.00 84.56 79 ILE A CA 1
ATOM 624 C C . ILE A 1 79 ? -2.136 -5.596 0.912 1.00 84.56 79 ILE A C 1
ATOM 626 O O . ILE A 1 79 ? -3.060 -5.518 1.725 1.00 84.56 79 ILE A O 1
ATOM 630 N N . VAL A 1 80 ? -1.046 -4.847 1.056 1.00 86.62 80 VAL A N 1
ATOM 631 C CA . VAL A 1 80 ? -0.894 -3.858 2.106 1.00 86.62 80 VAL A CA 1
ATOM 632 C C . VAL A 1 80 ? -1.037 -2.458 1.500 1.00 86.62 80 VAL A C 1
ATOM 634 O O . VAL A 1 80 ? -0.141 -2.035 0.761 1.00 86.62 80 VAL A O 1
ATOM 637 N N . PRO A 1 81 ? -2.042 -1.655 1.908 1.00 89.00 81 PRO A N 1
ATOM 638 C CA . PRO A 1 81 ? -2.269 -0.332 1.318 1.00 89.00 81 PRO A CA 1
ATOM 639 C C . PRO A 1 81 ? -1.065 0.603 1.497 1.00 89.00 81 PRO A C 1
ATOM 641 O O . PRO A 1 81 ? -0.723 1.379 0.605 1.00 89.00 81 PRO A O 1
ATOM 644 N N . HIS A 1 82 ? -0.367 0.496 2.633 1.00 90.75 82 HIS A N 1
ATOM 645 C CA . HIS A 1 82 ? 0.841 1.275 2.929 1.00 90.75 82 HIS A CA 1
ATOM 646 C C . HIS A 1 82 ? 1.993 0.968 1.957 1.00 90.75 82 HIS A C 1
ATOM 648 O O . HIS A 1 82 ? 2.686 1.885 1.513 1.00 90.75 82 HIS A O 1
ATOM 654 N N . TYR A 1 83 ? 2.169 -0.304 1.584 1.00 90.75 83 TYR A N 1
ATOM 655 C CA . TYR A 1 83 ? 3.175 -0.707 0.604 1.00 90.75 83 TYR A CA 1
ATOM 656 C C . TYR A 1 83 ? 2.812 -0.192 -0.792 1.00 90.75 83 TYR A C 1
ATOM 658 O O . TYR A 1 83 ? 3.659 0.406 -1.456 1.00 90.75 83 TYR A O 1
ATOM 666 N N . CYS A 1 84 ? 1.549 -0.344 -1.207 1.00 90.56 84 CYS A N 1
ATOM 667 C CA . CYS A 1 84 ? 1.051 0.113 -2.508 1.00 90.56 84 CYS A CA 1
ATOM 668 C C . CYS A 1 84 ? 1.321 1.597 -2.756 1.00 90.56 84 CYS A C 1
ATOM 670 O O . CYS A 1 84 ? 1.773 1.969 -3.840 1.00 90.56 84 CYS A O 1
ATOM 672 N N . VAL A 1 85 ? 1.085 2.449 -1.756 1.00 91.81 85 VAL A N 1
ATOM 673 C CA . VAL A 1 85 ? 1.358 3.888 -1.873 1.00 91.81 85 VAL A CA 1
ATOM 674 C C . VAL A 1 85 ? 2.842 4.171 -1.981 1.00 91.81 85 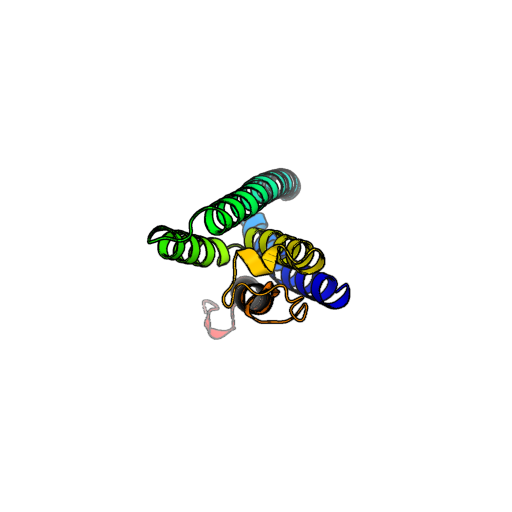VAL A C 1
ATOM 676 O O . VAL A 1 85 ? 3.248 4.900 -2.885 1.00 91.81 85 VAL A O 1
ATOM 679 N N . ALA A 1 86 ? 3.656 3.608 -1.085 1.00 91.75 86 ALA A N 1
ATOM 680 C CA . ALA A 1 86 ? 5.096 3.845 -1.098 1.00 91.75 86 ALA A CA 1
ATOM 681 C C . ALA A 1 86 ? 5.711 3.417 -2.438 1.00 91.75 86 ALA A C 1
ATOM 683 O O . ALA A 1 86 ? 6.458 4.181 -3.053 1.00 91.75 86 ALA A O 1
ATOM 684 N N . LYS A 1 87 ? 5.312 2.239 -2.928 1.00 89.56 87 LYS A N 1
ATOM 685 C CA . LYS A 1 87 ? 5.718 1.694 -4.222 1.00 89.56 87 LYS A CA 1
ATOM 686 C C . LYS A 1 87 ? 5.271 2.586 -5.380 1.00 89.56 87 LYS A C 1
ATOM 688 O O . LYS A 1 87 ? 6.109 3.015 -6.164 1.00 89.56 87 LYS A O 1
ATOM 693 N N . ALA A 1 88 ? 3.995 2.972 -5.441 1.00 90.06 88 ALA A N 1
ATOM 694 C CA . ALA A 1 88 ? 3.478 3.817 -6.519 1.00 90.06 88 ALA A CA 1
ATOM 695 C C . ALA A 1 88 ? 4.112 5.221 -6.554 1.00 90.06 88 ALA A C 1
ATOM 697 O O . ALA A 1 88 ? 4.364 5.762 -7.633 1.00 90.06 88 ALA A O 1
ATOM 698 N N . LEU A 1 89 ? 4.396 5.820 -5.392 1.00 90.19 89 LEU A N 1
ATOM 699 C CA . LEU A 1 89 ? 5.105 7.102 -5.315 1.00 90.19 89 LEU A CA 1
ATOM 700 C C . LEU A 1 89 ? 6.550 6.975 -5.804 1.00 90.1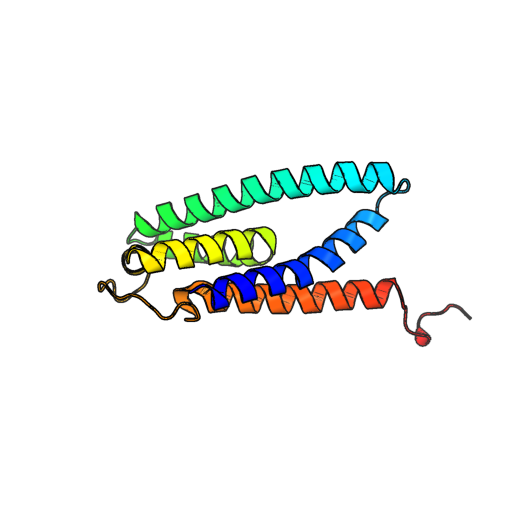9 89 LEU A C 1
ATOM 702 O O . LEU A 1 89 ? 7.033 7.864 -6.513 1.00 90.19 89 LEU A O 1
ATOM 706 N N . PHE A 1 90 ? 7.222 5.877 -5.458 1.00 88.19 90 PHE A N 1
ATOM 707 C CA . PHE A 1 90 ? 8.582 5.610 -5.909 1.00 88.19 90 PHE A CA 1
ATOM 708 C C . PHE A 1 90 ? 8.642 5.287 -7.410 1.00 88.19 90 PHE A C 1
ATOM 710 O O . PHE A 1 90 ? 9.515 5.792 -8.116 1.00 88.19 90 PHE A O 1
ATOM 717 N N . ASP A 1 91 ? 7.700 4.509 -7.941 1.00 86.44 91 ASP A N 1
ATOM 718 C CA . ASP A 1 91 ? 7.615 4.216 -9.377 1.00 86.44 91 ASP A CA 1
ATOM 719 C C . ASP A 1 91 ? 7.365 5.495 -10.183 1.00 86.44 91 ASP A C 1
ATOM 721 O O . ASP A 1 91 ? 7.990 5.730 -11.221 1.00 86.44 91 ASP A O 1
ATOM 725 N N . LEU A 1 92 ? 6.523 6.393 -9.666 1.00 88.12 92 LEU A N 1
ATOM 726 C CA . LEU A 1 92 ? 6.262 7.676 -10.302 1.00 88.12 92 LEU A CA 1
ATOM 727 C C . LEU A 1 92 ? 7.469 8.626 -10.248 1.00 88.12 92 LEU A C 1
ATOM 729 O O . LEU A 1 92 ? 7.703 9.364 -11.210 1.00 88.12 92 LEU A O 1
ATOM 733 N N . SER A 1 93 ? 8.229 8.642 -9.148 1.00 86.44 93 SER A N 1
ATOM 734 C CA . SER A 1 93 ? 9.465 9.433 -9.057 1.00 86.44 93 SER A CA 1
ATOM 735 C C . SER A 1 93 ? 10.552 8.872 -9.980 1.00 86.44 93 SER A C 1
ATOM 737 O O . SER A 1 93 ? 11.167 9.637 -10.724 1.00 86.44 93 SER A O 1
ATOM 739 N N . SER A 1 94 ? 10.695 7.548 -10.034 1.00 81.81 94 SER A N 1
ATOM 740 C CA . SER A 1 94 ? 11.626 6.831 -10.913 1.00 81.81 94 SER A CA 1
ATOM 741 C C . SER A 1 94 ? 11.303 7.022 -12.394 1.00 81.81 94 SER A C 1
ATOM 743 O O . SER A 1 94 ? 12.209 7.161 -13.215 1.00 81.81 94 SER A O 1
ATOM 745 N N . ASN A 1 95 ? 10.020 7.083 -12.756 1.00 83.69 95 ASN A N 1
ATOM 746 C CA . ASN A 1 95 ? 9.594 7.322 -14.134 1.00 83.69 95 ASN A CA 1
ATOM 747 C C . ASN A 1 95 ? 9.943 8.743 -14.612 1.00 83.69 95 ASN A C 1
ATOM 749 O O . ASN A 1 95 ? 10.328 8.928 -15.763 1.00 83.69 95 ASN A O 1
ATOM 753 N N . LYS A 1 96 ? 9.886 9.755 -13.731 1.00 81.31 96 LYS A N 1
ATOM 754 C CA . LYS A 1 96 ? 10.254 11.141 -14.092 1.00 81.31 96 LYS A CA 1
ATOM 755 C C . LYS A 1 96 ? 11.714 11.285 -14.515 1.00 81.31 96 LYS A C 1
ATOM 757 O O . LYS A 1 96 ? 12.016 12.136 -15.343 1.00 81.31 96 LYS A O 1
ATOM 762 N N . VAL A 1 97 ? 12.601 10.482 -13.933 1.00 79.56 97 VAL A N 1
ATOM 763 C CA . VAL A 1 97 ? 14.041 10.490 -14.238 1.00 79.56 97 VAL A CA 1
ATOM 764 C C . VAL A 1 97 ? 14.432 9.412 -15.256 1.00 79.56 97 VAL A C 1
ATOM 766 O O . VAL A 1 97 ? 15.613 9.218 -15.522 1.00 79.56 97 VAL A O 1
ATOM 769 N N . GLY A 1 98 ? 13.458 8.690 -15.824 1.00 72.38 98 GLY A N 1
ATOM 770 C CA . GLY A 1 98 ? 13.687 7.606 -16.783 1.00 72.38 98 GLY A CA 1
ATOM 771 C C . GLY A 1 98 ? 14.275 6.323 -16.182 1.00 72.38 98 GLY A C 1
ATOM 772 O O . GLY A 1 98 ? 14.429 5.346 -16.913 1.00 72.38 98 GLY A O 1
ATOM 773 N N . PHE A 1 99 ? 14.546 6.286 -14.870 1.00 72.12 99 PHE A N 1
ATOM 774 C CA . PHE A 1 99 ? 15.106 5.132 -14.154 1.00 72.12 99 PHE A CA 1
ATOM 775 C C . PHE A 1 99 ? 14.193 3.906 -14.228 1.00 72.12 99 PHE A C 1
ATOM 777 O O . PHE A 1 99 ? 14.674 2.781 -14.314 1.00 72.12 99 PHE A O 1
ATOM 784 N N . LEU A 1 100 ? 12.873 4.121 -14.269 1.00 70.38 100 LEU A N 1
ATOM 785 C CA . LEU A 1 100 ? 11.909 3.026 -14.394 1.00 70.38 100 LEU A CA 1
ATOM 786 C C . LEU A 1 100 ? 12.131 2.198 -15.670 1.00 70.38 100 LEU A C 1
ATOM 788 O O . LEU A 1 100 ? 12.000 0.979 -15.636 1.00 70.38 100 LEU A O 1
ATOM 792 N N . SER A 1 101 ? 12.566 2.837 -16.760 1.00 67.44 101 SER A N 1
ATOM 793 C CA . SER A 1 101 ? 12.853 2.167 -18.033 1.00 67.44 101 SER A CA 1
ATOM 794 C C . SER A 1 101 ? 13.941 1.094 -17.922 1.00 67.44 101 SER A C 1
ATOM 796 O O . SER A 1 101 ? 13.959 0.171 -18.723 1.00 67.44 101 SER A O 1
ATOM 798 N N . LEU A 1 102 ? 14.826 1.166 -16.920 1.00 64.88 102 LEU A N 1
ATOM 799 C CA . LEU A 1 102 ? 15.848 0.142 -16.666 1.00 64.88 102 LEU A CA 1
ATOM 800 C C . LEU A 1 102 ? 15.258 -1.138 -16.051 1.00 64.88 102 LEU A C 1
ATOM 802 O O . LEU A 1 102 ? 15.872 -2.199 -16.114 1.00 64.88 102 LEU A O 1
ATOM 806 N 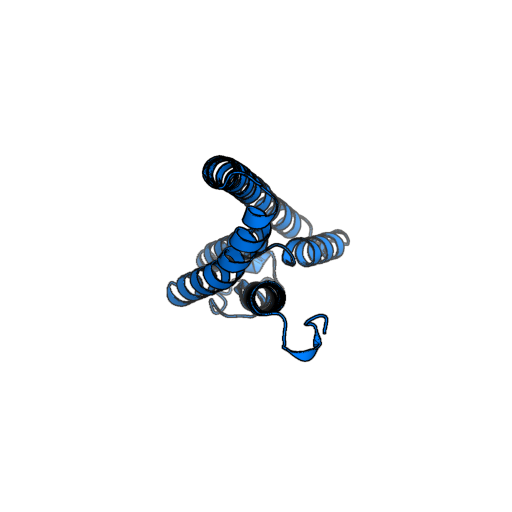N . VAL A 1 103 ? 14.060 -1.045 -15.470 1.00 64.50 103 VAL A N 1
ATOM 807 C CA . VAL A 1 103 ? 13.409 -2.109 -14.689 1.00 64.50 103 VAL A CA 1
ATOM 808 C C . VAL A 1 103 ? 12.178 -2.677 -15.409 1.00 64.50 103 VAL A C 1
ATOM 810 O O . VAL A 1 103 ? 11.662 -3.724 -15.018 1.00 64.50 103 VAL A O 1
ATOM 813 N N . THR A 1 104 ? 11.717 -2.054 -16.499 1.00 66.00 104 THR A N 1
ATOM 814 C CA . THR A 1 104 ? 10.559 -2.498 -17.299 1.00 66.00 104 THR A CA 1
ATOM 815 C C . THR A 1 104 ? 10.927 -2.718 -18.774 1.00 66.00 104 THR A C 1
ATOM 817 O O . THR A 1 104 ? 11.557 -1.847 -19.375 1.00 66.00 104 THR A O 1
ATOM 820 N N . PRO A 1 105 ? 10.521 -3.843 -19.403 1.00 63.53 105 PRO A N 1
ATOM 821 C CA . PRO A 1 105 ? 10.685 -4.034 -20.849 1.00 63.53 105 PRO A CA 1
ATOM 822 C C . PRO A 1 105 ? 9.930 -2.924 -21.605 1.00 63.53 105 PRO A C 1
ATOM 824 O O . PRO A 1 105 ? 8.848 -2.549 -21.150 1.00 63.53 105 PRO A O 1
ATOM 827 N N . PRO A 1 106 ? 10.429 -2.383 -22.733 1.00 57.41 106 PRO A N 1
ATOM 828 C CA . PRO A 1 106 ? 11.503 -2.880 -23.605 1.00 57.41 106 PRO A CA 1
ATOM 829 C C . PRO A 1 106 ? 12.929 -2.367 -23.299 1.00 57.41 106 PRO A C 1
ATOM 831 O O . PRO A 1 106 ? 13.803 -2.510 -24.146 1.00 57.41 106 PRO A O 1
ATOM 834 N N . TYR A 1 107 ? 13.204 -1.814 -22.110 1.00 65.75 107 TYR A N 1
ATOM 835 C CA . TYR A 1 107 ? 14.523 -1.256 -21.737 1.00 65.75 107 TYR A CA 1
ATOM 836 C C . TYR A 1 107 ? 15.022 -0.106 -22.627 1.00 65.75 107 TYR A C 1
ATOM 838 O O . TYR A 1 107 ? 16.220 0.151 -22.724 1.00 65.75 107 TYR A O 1
ATOM 846 N N . GLU A 1 108 ? 14.100 0.613 -23.262 1.00 65.44 108 GLU A N 1
ATOM 847 C CA . GLU A 1 108 ? 14.388 1.850 -23.987 1.00 65.44 108 GLU A CA 1
ATOM 848 C C . GLU A 1 108 ? 14.119 3.056 -23.087 1.00 65.44 108 GLU A C 1
ATOM 850 O O . GLU A 1 108 ? 13.144 3.052 -22.336 1.00 65.44 108 GLU A O 1
ATOM 855 N N . TYR A 1 109 ? 14.941 4.109 -23.177 1.00 63.47 109 TYR A N 1
ATOM 856 C CA . TYR A 1 109 ? 14.705 5.358 -22.446 1.00 63.47 109 TYR A CA 1
ATOM 857 C C . TYR A 1 109 ? 13.376 5.982 -22.890 1.00 63.47 109 TYR A C 1
ATOM 859 O O . TYR A 1 109 ? 13.287 6.633 -23.934 1.00 63.47 109 TYR A O 1
ATOM 867 N N . LYS A 1 110 ? 12.325 5.768 -22.096 1.00 68.00 110 LYS A N 1
ATOM 868 C CA . LYS A 1 110 ? 10.987 6.278 -22.371 1.00 68.00 110 LYS A CA 1
ATOM 869 C C . LYS A 1 110 ? 10.299 6.644 -21.069 1.00 68.00 110 LYS A C 1
ATOM 871 O O . LYS A 1 110 ? 10.157 5.830 -20.166 1.00 68.00 110 LYS A O 1
ATOM 876 N N . ILE A 1 111 ? 9.822 7.882 -20.997 1.00 72.50 111 ILE A N 1
ATOM 877 C CA . ILE A 1 111 ? 8.967 8.319 -19.897 1.00 72.50 111 ILE A CA 1
ATOM 878 C C . ILE A 1 111 ? 7.560 7.799 -20.193 1.00 72.50 111 ILE A C 1
ATOM 880 O O . ILE A 1 111 ? 6.916 8.221 -21.158 1.00 72.50 111 ILE A O 1
ATOM 884 N N . PHE A 1 112 ? 7.091 6.857 -19.382 1.00 74.06 112 PHE A N 1
ATOM 885 C CA . PHE A 1 112 ? 5.749 6.302 -19.511 1.00 74.06 112 PHE A CA 1
ATOM 886 C C . PHE A 1 112 ? 4.702 7.289 -18.990 1.00 74.06 112 PHE A C 1
ATOM 888 O O . PHE A 1 112 ? 4.998 8.182 -18.188 1.00 74.06 112 PHE A O 1
ATOM 895 N N . SER A 1 113 ? 3.446 7.120 -19.411 1.00 80.50 113 SER A N 1
ATOM 896 C CA . SER A 1 113 ? 2.351 7.881 -18.810 1.00 80.50 113 SER A CA 1
ATOM 897 C C . SER A 1 113 ? 2.309 7.609 -17.296 1.00 80.50 113 SER A C 1
ATOM 899 O O . SER A 1 113 ? 2.392 6.452 -16.892 1.00 80.50 113 SER A O 1
ATOM 901 N N . PRO A 1 114 ? 2.147 8.633 -16.438 1.00 77.06 114 PRO A N 1
ATOM 902 C CA . PRO A 1 114 ? 2.025 8.475 -14.986 1.00 77.06 114 PRO A CA 1
ATOM 903 C C . PRO A 1 114 ? 0.989 7.445 -14.521 1.00 77.06 114 PRO A C 1
ATOM 905 O O . PRO A 1 114 ? 1.131 6.910 -13.429 1.00 77.06 114 PRO A O 1
ATOM 908 N N . LEU A 1 115 ? -0.050 7.218 -15.330 1.00 77.88 115 LEU A N 1
ATOM 909 C CA . LEU A 1 115 ? -1.166 6.301 -15.073 1.00 77.88 115 LEU A CA 1
ATOM 910 C C . LEU A 1 115 ? -1.044 4.979 -15.844 1.00 77.88 115 LEU A C 1
ATOM 912 O O . LEU A 1 115 ? -1.997 4.207 -15.891 1.00 77.88 115 LEU A O 1
ATOM 916 N N . ALA A 1 116 ? 0.091 4.730 -16.496 1.00 81.44 116 ALA A N 1
ATOM 917 C CA . ALA A 1 116 ? 0.319 3.461 -17.166 1.00 81.44 116 ALA A CA 1
ATOM 918 C C . ALA A 1 116 ? 0.299 2.315 -16.139 1.00 81.44 116 ALA A C 1
ATOM 920 O O . ALA A 1 116 ? 0.693 2.495 -14.976 1.00 81.44 116 ALA A O 1
ATOM 921 N N . MET A 1 117 ? -0.178 1.145 -16.568 1.00 79.94 117 MET A N 1
ATOM 922 C CA . MET A 1 117 ? -0.319 -0.028 -15.700 1.00 79.94 117 MET A CA 1
ATOM 923 C C . MET A 1 117 ? 1.026 -0.455 -15.116 1.00 79.94 117 MET A C 1
ATOM 925 O O . MET A 1 117 ? 1.097 -0.860 -13.959 1.00 79.94 117 MET A O 1
ATOM 929 N N . GLU A 1 118 ? 2.087 -0.263 -15.890 1.00 75.00 118 GLU A N 1
ATOM 930 C CA . GLU A 1 118 ? 3.477 -0.564 -15.568 1.00 75.00 118 GLU A CA 1
ATOM 931 C C . GLU A 1 118 ? 4.081 0.400 -14.535 1.00 75.00 118 GLU A C 1
ATOM 933 O O . GLU A 1 118 ? 5.089 0.067 -13.921 1.00 75.00 118 GLU A O 1
ATOM 938 N N . VAL A 1 119 ? 3.487 1.586 -14.339 1.00 77.75 119 VAL A N 1
ATOM 939 C CA . VAL A 1 119 ? 4.000 2.622 -13.423 1.00 77.75 119 VAL A CA 1
ATOM 940 C C . VAL A 1 119 ? 3.183 2.668 -12.135 1.00 77.75 119 VAL A C 1
ATOM 942 O O . VAL A 1 119 ? 3.726 2.537 -11.047 1.00 77.75 119 VAL A O 1
ATOM 945 N N . THR A 1 120 ? 1.871 2.901 -12.229 1.00 83.81 120 THR A N 1
ATOM 946 C CA . THR A 1 120 ? 1.013 3.055 -11.037 1.00 83.81 120 THR A CA 1
ATOM 947 C C . THR A 1 120 ? -0.313 2.313 -11.124 1.00 83.81 120 THR A C 1
ATOM 949 O O . THR A 1 120 ? -0.950 2.118 -10.088 1.00 83.81 120 THR A O 1
ATOM 952 N N . GLY A 1 121 ? -0.730 1.866 -12.313 1.00 84.50 121 GLY A N 1
ATOM 953 C CA . GLY A 1 121 ? -2.076 1.325 -12.505 1.00 84.50 121 GLY A CA 1
ATOM 954 C C . GLY A 1 121 ? -2.356 0.075 -11.671 1.00 84.50 121 GLY A C 1
ATOM 955 O O . GLY A 1 121 ? -3.392 0.020 -11.012 1.00 84.50 121 GLY A O 1
ATOM 956 N N . TRP A 1 122 ? -1.419 -0.877 -11.581 1.00 87.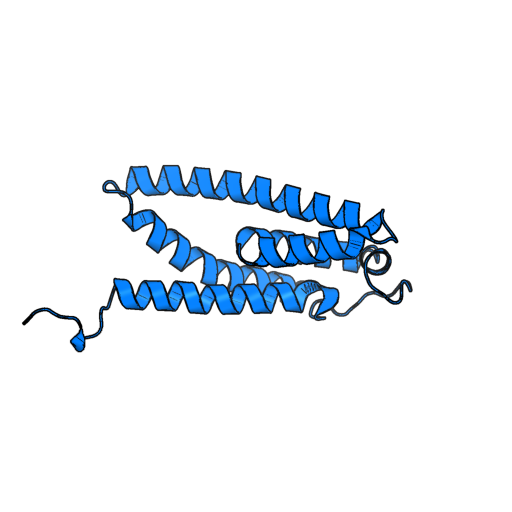38 122 TRP A N 1
ATOM 957 C CA . TRP A 1 122 ? -1.617 -2.045 -10.714 1.00 87.38 122 TRP A CA 1
ATOM 958 C C . TRP A 1 122 ? -1.758 -1.666 -9.237 1.00 87.38 122 TRP A C 1
ATOM 960 O O . TRP A 1 122 ? -2.668 -2.146 -8.569 1.00 87.38 122 TRP A O 1
ATOM 970 N N . ASN A 1 123 ? -0.921 -0.760 -8.730 1.00 89.06 123 ASN A N 1
ATOM 971 C CA . ASN A 1 123 ? -1.013 -0.306 -7.340 1.00 89.06 123 ASN A CA 1
ATOM 972 C C . ASN A 1 123 ? -2.350 0.415 -7.068 1.00 89.06 123 ASN A C 1
ATOM 974 O O . ASN A 1 123 ? -2.942 0.227 -6.009 1.00 89.06 123 ASN A O 1
ATOM 978 N N . MET A 1 124 ? -2.868 1.185 -8.034 1.00 88.56 124 MET A N 1
ATOM 979 C CA . MET A 1 124 ? -4.188 1.822 -7.936 1.00 88.56 124 MET A CA 1
ATOM 980 C C . MET A 1 124 ? -5.335 0.806 -7.909 1.00 88.56 124 MET A C 1
ATOM 982 O O . MET A 1 124 ? -6.257 0.961 -7.115 1.00 88.56 124 MET A O 1
ATOM 986 N N . VAL A 1 125 ? -5.286 -0.234 -8.748 1.00 90.94 125 VAL A N 1
ATOM 987 C CA . VAL A 1 125 ? -6.316 -1.288 -8.775 1.00 90.94 125 VAL A CA 1
ATOM 988 C C . VAL A 1 125 ? -6.378 -2.014 -7.433 1.00 90.94 125 VAL A C 1
ATOM 990 O O . VAL A 1 125 ? -7.463 -2.198 -6.888 1.00 90.94 125 VAL A O 1
ATOM 993 N N . PHE A 1 126 ? -5.224 -2.369 -6.870 1.00 90.94 126 PHE A N 1
ATOM 994 C CA . PHE A 1 126 ? -5.155 -3.007 -5.557 1.00 90.94 126 PHE A CA 1
ATOM 995 C C . PHE A 1 126 ? -5.699 -2.111 -4.447 1.00 90.94 126 PHE A C 1
ATOM 997 O O . PHE A 1 126 ? -6.574 -2.544 -3.702 1.00 90.94 126 PHE A O 1
ATOM 1004 N N . LEU A 1 127 ? -5.283 -0.842 -4.404 1.00 91.19 127 LEU A N 1
ATOM 1005 C CA . LEU A 1 127 ? -5.813 0.122 -3.437 1.00 91.19 127 LEU A CA 1
ATOM 1006 C C . LEU A 1 127 ? -7.331 0.306 -3.563 1.00 91.19 127 LEU A C 1
ATOM 1008 O O . LEU A 1 127 ? -8.016 0.448 -2.554 1.00 91.19 127 LEU A O 1
ATOM 1012 N N . ALA A 1 128 ? -7.874 0.296 -4.783 1.00 92.75 128 ALA A N 1
ATOM 1013 C CA . ALA A 1 128 ? -9.314 0.394 -4.999 1.00 92.75 128 ALA A CA 1
ATOM 1014 C C . ALA A 1 128 ? -10.054 -0.849 -4.478 1.00 92.75 128 ALA A C 1
ATOM 1016 O O . ALA A 1 128 ? -11.083 -0.716 -3.815 1.00 92.75 128 ALA A O 1
ATOM 1017 N N . ILE A 1 129 ? -9.520 -2.047 -4.739 1.00 93.12 129 ILE A N 1
ATOM 1018 C CA . ILE A 1 129 ? -10.080 -3.310 -4.238 1.00 93.12 129 ILE A CA 1
ATOM 1019 C C . ILE A 1 129 ? -10.037 -3.341 -2.707 1.00 93.12 129 ILE A C 1
ATOM 1021 O O . ILE A 1 129 ? -11.043 -3.663 -2.078 1.00 93.12 129 ILE A O 1
ATOM 1025 N N . GLU A 1 130 ? -8.914 -2.957 -2.102 1.00 92.19 130 GLU A N 1
ATOM 1026 C CA . GLU A 1 130 ? -8.751 -2.860 -0.649 1.00 92.19 130 GLU A CA 1
ATOM 1027 C C . GLU A 1 130 ? -9.713 -1.845 -0.031 1.00 92.19 130 GLU A C 1
ATOM 1029 O O . GLU A 1 130 ? -10.358 -2.143 0.974 1.00 92.19 130 GLU A O 1
ATOM 1034 N N . ALA A 1 131 ? -9.867 -0.670 -0.648 1.00 92.75 131 ALA A N 1
ATOM 1035 C CA . ALA A 1 131 ? -10.798 0.351 -0.183 1.00 92.75 131 ALA A CA 1
ATOM 1036 C C . ALA A 1 131 ? -12.235 -0.167 -0.145 1.00 92.75 131 ALA A C 1
ATOM 1038 O O . ALA A 1 131 ? -12.924 0.008 0.864 1.00 92.75 131 ALA A O 1
ATOM 1039 N N . VAL A 1 132 ? -12.678 -0.841 -1.209 1.00 94.00 132 VAL A N 1
ATOM 1040 C CA . VAL A 1 132 ? -14.010 -1.453 -1.256 1.00 94.00 132 VAL A CA 1
ATOM 1041 C C . VAL A 1 132 ? -14.117 -2.565 -0.217 1.00 94.00 132 VAL A C 1
ATOM 1043 O O . VAL A 1 132 ? -15.047 -2.542 0.582 1.00 94.00 132 VAL A O 1
ATOM 1046 N N . ALA A 1 133 ? -13.153 -3.484 -0.159 1.00 93.06 133 ALA A N 1
ATOM 1047 C CA . ALA A 1 133 ? -13.181 -4.621 0.757 1.00 93.06 133 ALA A CA 1
ATOM 1048 C C . ALA A 1 133 ? -13.238 -4.185 2.230 1.00 93.06 133 ALA A C 1
ATOM 1050 O O . ALA A 1 133 ? -14.128 -4.620 2.963 1.00 93.06 133 ALA A O 1
ATOM 1051 N N . PHE A 1 134 ? -12.344 -3.293 2.668 1.00 92.50 134 PHE A N 1
ATOM 1052 C CA . PHE A 1 134 ? -12.331 -2.800 4.049 1.00 92.50 134 PHE A CA 1
ATOM 1053 C C . PHE A 1 134 ? -13.579 -1.984 4.377 1.00 92.50 134 PHE A C 1
ATOM 1055 O O . PHE A 1 134 ? -14.121 -2.131 5.471 1.00 92.50 134 PHE A O 1
ATOM 1062 N N . SER A 1 135 ? -14.078 -1.181 3.434 1.00 90.88 135 SER A N 1
ATOM 1063 C CA . SER A 1 135 ? -15.330 -0.440 3.624 1.00 90.88 135 SER A CA 1
ATOM 1064 C C . SER A 1 135 ? -16.530 -1.377 3.741 1.00 90.88 135 SER A C 1
ATOM 1066 O O . SER A 1 135 ? -17.373 -1.179 4.609 1.00 90.88 135 SER A O 1
ATOM 1068 N N . THR A 1 136 ? -16.613 -2.426 2.920 1.00 90.62 136 THR A N 1
ATOM 1069 C CA . THR A 1 136 ? -17.687 -3.423 3.011 1.00 90.62 136 THR A CA 1
ATOM 1070 C C . THR A 1 136 ? -17.630 -4.176 4.337 1.00 90.62 136 THR A C 1
ATOM 1072 O O . THR A 1 136 ? -18.656 -4.301 4.998 1.00 90.62 136 THR A O 1
ATOM 1075 N N . ILE A 1 137 ? -16.447 -4.625 4.770 1.00 90.19 137 ILE A N 1
ATOM 1076 C CA . ILE A 1 137 ? -16.270 -5.291 6.071 1.00 90.19 137 ILE A CA 1
ATOM 1077 C C . ILE A 1 137 ? -16.696 -4.364 7.212 1.00 90.19 137 ILE A C 1
ATOM 1079 O O . ILE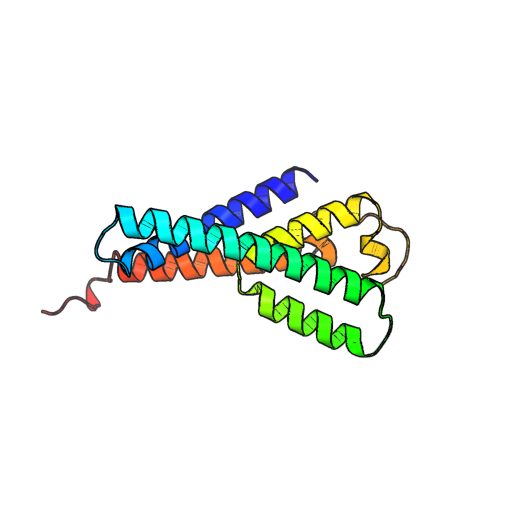 A 1 137 ? -17.423 -4.786 8.109 1.00 90.19 137 ILE A O 1
ATOM 1083 N N . LEU A 1 138 ? -16.287 -3.095 7.158 1.00 90.62 138 LEU A N 1
ATOM 1084 C CA . LEU A 1 138 ? -16.681 -2.094 8.139 1.00 90.62 138 LEU A CA 1
ATOM 1085 C C . LEU A 1 138 ? -18.202 -1.920 8.201 1.00 90.62 138 LEU A C 1
ATOM 1087 O O . LEU A 1 138 ? -18.779 -1.979 9.284 1.00 90.62 138 LEU A O 1
ATOM 1091 N N . LEU A 1 139 ? -18.854 -1.752 7.049 1.00 88.56 139 LEU A N 1
ATOM 1092 C CA . LEU A 1 139 ? -20.306 -1.587 6.975 1.00 88.56 139 LEU A CA 1
ATOM 1093 C C . LEU A 1 139 ? -21.056 -2.812 7.504 1.00 88.56 139 LEU A C 1
ATOM 1095 O O . LEU A 1 139 ? -22.048 -2.645 8.204 1.00 88.56 139 LEU A O 1
ATOM 1099 N N . LEU A 1 140 ? -20.574 -4.025 7.221 1.00 87.62 140 LEU A N 1
ATOM 1100 C CA . LEU A 1 140 ? -21.175 -5.263 7.727 1.00 87.62 140 LEU A CA 1
ATOM 1101 C C . LEU A 1 140 ? -21.081 -5.390 9.253 1.00 87.62 140 LEU A C 1
ATOM 1103 O O . LEU A 1 140 ? -21.965 -5.980 9.869 1.00 87.62 140 LEU A O 1
ATOM 1107 N N . ILE A 1 141 ? -20.017 -4.861 9.859 1.00 86.19 141 ILE A N 1
ATOM 1108 C CA . ILE A 1 141 ? -19.810 -4.900 11.312 1.00 86.19 141 ILE A CA 1
ATOM 1109 C C . ILE A 1 141 ? -20.628 -3.816 12.022 1.00 86.19 141 ILE A C 1
ATOM 1111 O O . ILE A 1 141 ? -21.174 -4.072 13.095 1.00 86.19 141 ILE A O 1
ATOM 1115 N N . GLU A 1 142 ? -20.690 -2.612 11.453 1.00 85.38 142 GLU A N 1
ATOM 1116 C CA . GLU A 1 142 ? -21.355 -1.466 12.084 1.00 85.38 142 GLU A CA 1
ATOM 1117 C C . GLU A 1 142 ? -22.870 -1.465 11.850 1.00 85.38 142 GLU A C 1
ATOM 1119 O O . GLU A 1 142 ? -23.644 -1.123 12.741 1.00 85.38 142 GLU A O 1
ATOM 1124 N N . CYS A 1 143 ? -23.304 -1.896 10.666 1.00 82.00 143 CYS A N 1
ATOM 1125 C CA . CYS A 1 143 ? -24.706 -2.035 10.297 1.00 82.00 143 CYS A CA 1
ATOM 1126 C C . CYS A 1 143 ? -24.970 -3.485 9.860 1.00 82.00 143 CYS A C 1
ATOM 1128 O O . CYS A 1 143 ? -25.106 -3.756 8.660 1.00 82.00 143 CYS A O 1
ATOM 1130 N N . PRO A 1 144 ? -25.008 -4.443 10.812 1.00 76.75 144 PRO A N 1
ATOM 1131 C CA . PRO A 1 144 ? -25.355 -5.813 10.484 1.00 76.75 144 PRO A CA 1
ATOM 1132 C C . PRO A 1 144 ? -26.764 -5.806 9.884 1.00 76.75 144 PRO A C 1
ATOM 1134 O O . PRO A 1 144 ? -27.685 -5.214 10.457 1.00 76.75 144 PRO A O 1
ATOM 1137 N N . PRO A 1 145 ? -26.954 -6.405 8.703 1.00 74.62 145 PRO A N 1
ATOM 1138 C CA . PRO A 1 145 ? -28.234 -6.327 8.035 1.00 74.62 145 PRO A CA 1
ATOM 1139 C C . PRO A 1 145 ? -29.295 -7.067 8.860 1.00 74.62 145 PRO A C 1
ATOM 1141 O O . PRO A 1 145 ? -29.000 -8.029 9.565 1.00 74.62 145 PRO A O 1
ATOM 1144 N N . SER A 1 146 ? -30.543 -6.609 8.779 1.00 69.31 146 SER A N 1
ATOM 1145 C CA . SER A 1 146 ? -31.646 -7.004 9.673 1.00 69.31 146 SER A CA 1
ATOM 1146 C C . SER A 1 146 ? -31.916 -8.513 9.775 1.00 69.31 146 SER A C 1
ATOM 1148 O O . SER A 1 146 ? -32.525 -8.956 10.742 1.00 69.31 146 SER A O 1
ATOM 1150 N N . TRP A 1 147 ? -31.436 -9.315 8.823 1.00 67.44 147 TRP A N 1
ATOM 1151 C CA . TRP A 1 147 ? -31.511 -10.779 8.829 1.00 67.44 147 TRP A CA 1
ATOM 1152 C C . TRP A 1 147 ? -30.470 -11.473 9.733 1.00 67.44 147 TRP A C 1
ATOM 1154 O O . TRP A 1 147 ? -30.517 -12.691 9.875 1.00 67.44 147 TRP A O 1
ATOM 1164 N N . LEU A 1 148 ? -29.550 -10.723 10.351 1.00 66.94 148 LEU A N 1
ATOM 1165 C CA . LEU A 1 148 ? -28.568 -11.195 11.342 1.00 66.94 148 LEU A CA 1
ATOM 1166 C C . LEU A 1 148 ? -28.925 -10.807 12.791 1.00 66.94 148 LEU A C 1
ATOM 1168 O O . LEU A 1 148 ? -28.183 -11.151 13.711 1.00 66.94 148 LEU A O 1
ATOM 1172 N N . ALA A 1 149 ? -30.038 -10.100 13.016 1.00 62.03 149 ALA A N 1
ATOM 1173 C CA . ALA A 1 149 ? -30.495 -9.770 14.363 1.00 62.03 149 ALA A CA 1
ATOM 1174 C C . ALA A 1 149 ? -31.091 -11.021 15.043 1.00 62.03 149 ALA A C 1
ATOM 1176 O O . ALA A 1 149 ? -31.970 -11.656 14.453 1.00 62.03 149 ALA A O 1
ATOM 1177 N N . PRO A 1 150 ? -30.643 -11.405 16.255 1.00 63.84 150 PRO A N 1
ATOM 1178 C CA . PRO A 1 150 ? -31.324 -12.446 17.015 1.00 63.84 150 PRO A CA 1
ATOM 1179 C C . PRO A 1 150 ? -32.742 -11.968 17.362 1.00 63.84 150 PRO A C 1
ATOM 1181 O O . PRO A 1 150 ? -32.919 -10.821 17.778 1.00 63.84 150 PRO A O 1
ATOM 1184 N N . ALA A 1 151 ? -33.724 -12.841 17.119 1.00 59.66 151 ALA A N 1
ATOM 1185 C CA . ALA A 1 151 ? -35.137 -12.636 17.437 1.00 59.66 151 ALA A CA 1
ATOM 1186 C C . ALA A 1 151 ? -35.384 -12.455 18.942 1.00 59.66 151 ALA A C 1
ATOM 1188 O O . ALA A 1 151 ? -34.636 -13.070 19.739 1.00 59.66 151 ALA A O 1
#

pLDDT: mean 83.08, std 9.2, range [57.25, 94.0]

Radius of gyration: 18.33 Å; chains: 1; bounding box: 56×31×50 Å

Sequence (151 aa):
GALAVALILILFAMASLPLTYLLQRIFTNEIKALTRLTLVYFLFSFITAIAAIIVQVLAAQDLGKTRNAYHIIEWVFRIVPHYCVAKALFDLSSNKVGFLSLVTPPYEYKIFSPLAMEVTGWNMVFLAIEAVAFSTILLLIECPPSWLAPA